Protein AF-A0AAD9XK37-F1 (afdb_monomer_lite)

Foldseek 3Di:
DQVVLVVLCVVCVQWAQDPNFIAGNPPRDTDPDVVNSVSRVLSVLVVLVQCQDPVNLVVVQVVCVVPPDDDRPDRNVDVVSRPDPPCVDPVSVCVSSVPDPVNVVVCCVVPVCVVPVADVCLVVQLVVLVVQLVVLVVVCVVPNDPVSVVSNVVSVVVNVVSVVVVVD

Structure (mmCIF, N/CA/C/O backbone):
data_AF-A0AAD9XK37-F1
#
_entry.id   AF-A0AAD9XK37-F1
#
loop_
_atom_site.group_PDB
_atom_site.id
_atom_site.type_symbol
_atom_site.label_atom_id
_atom_site.label_alt_id
_atom_site.label_comp_id
_atom_site.label_asym_id
_atom_site.label_entity_id
_atom_site.label_seq_id
_atom_site.pdbx_PDB_ins_code
_atom_site.Cartn_x
_atom_site.Cartn_y
_atom_site.Cartn_z
_atom_site.occupancy
_atom_site.B_iso_or_equiv
_atom_site.auth_seq_id
_atom_site.auth_comp_id
_atom_site.auth_asym_id
_atom_site.auth_atom_id
_atom_site.pdbx_PDB_model_num
ATOM 1 N N . MET A 1 1 ? -0.240 4.134 17.137 1.00 50.53 1 MET A N 1
ATOM 2 C CA . MET A 1 1 ? -1.666 3.750 17.275 1.00 50.53 1 MET A CA 1
ATOM 3 C C . MET A 1 1 ? -2.515 4.992 17.036 1.00 50.53 1 MET A C 1
ATOM 5 O O . MET A 1 1 ? -2.177 6.030 17.589 1.00 50.53 1 MET A O 1
ATOM 9 N N . PHE A 1 2 ? -3.544 4.941 16.186 1.00 63.41 2 PHE A N 1
ATOM 10 C CA . PHE A 1 2 ? -4.347 6.129 15.861 1.00 63.41 2 PHE A CA 1
ATOM 11 C C . PHE A 1 2 ? -5.112 6.629 17.108 1.00 63.41 2 PHE A C 1
ATOM 13 O O . PHE A 1 2 ? -5.905 5.857 17.656 1.00 63.41 2 PHE A O 1
ATOM 20 N N . PRO A 1 3 ? -4.932 7.891 17.556 1.00 72.19 3 PRO A N 1
ATOM 21 C CA . PRO A 1 3 ? -5.518 8.404 18.805 1.00 72.19 3 PRO A CA 1
ATOM 22 C C . PRO A 1 3 ? -7.042 8.263 18.873 1.00 72.19 3 PRO A C 1
ATOM 24 O O . PRO A 1 3 ? -7.613 7.981 19.923 1.00 72.19 3 PRO A O 1
ATOM 27 N N . LYS A 1 4 ? -7.710 8.394 17.725 1.00 72.06 4 LYS A N 1
ATOM 28 C CA . LYS A 1 4 ? -9.160 8.243 17.600 1.00 72.06 4 LYS A CA 1
ATOM 29 C C . LYS A 1 4 ? -9.631 6.806 17.823 1.00 72.06 4 LYS A C 1
ATOM 31 O O . LYS A 1 4 ? -10.632 6.599 18.498 1.00 72.06 4 LYS A O 1
ATOM 36 N N . ILE A 1 5 ? -8.887 5.819 17.317 1.00 74.69 5 ILE A N 1
ATOM 37 C CA . ILE A 1 5 ? -9.176 4.394 17.540 1.00 74.69 5 ILE A CA 1
ATOM 38 C C . ILE A 1 5 ? -8.990 4.053 19.018 1.00 74.69 5 ILE A C 1
ATOM 40 O O . ILE A 1 5 ? -9.836 3.377 19.593 1.00 74.69 5 ILE A O 1
ATOM 44 N N . ALA A 1 6 ? -7.931 4.566 19.653 1.00 78.56 6 ALA A N 1
ATOM 45 C CA . ALA A 1 6 ? -7.717 4.390 21.090 1.00 78.56 6 ALA A CA 1
ATOM 46 C C . ALA A 1 6 ? -8.862 5.011 21.910 1.00 78.56 6 ALA A C 1
ATOM 48 O O . ALA A 1 6 ? -9.413 4.365 22.800 1.00 78.56 6 ALA A O 1
ATOM 49 N N . ARG A 1 7 ? -9.291 6.224 21.545 1.00 80.81 7 ARG A N 1
ATOM 50 C CA . ARG A 1 7 ? -10.434 6.901 22.166 1.00 80.81 7 ARG A CA 1
ATOM 51 C C . ARG A 1 7 ? -11.740 6.124 21.985 1.00 80.81 7 ARG A C 1
ATOM 53 O O . ARG A 1 7 ? -12.508 6.012 22.932 1.00 80.81 7 ARG A O 1
ATOM 60 N N . TRP A 1 8 ? -12.013 5.600 20.792 1.00 80.88 8 TRP A N 1
ATOM 61 C CA . TRP A 1 8 ? -13.214 4.799 20.531 1.00 80.88 8 TRP A CA 1
ATOM 62 C C . TRP A 1 8 ? -13.175 3.459 21.257 1.00 80.88 8 TRP A C 1
ATOM 64 O O . TRP A 1 8 ? -14.173 3.090 21.857 1.00 80.88 8 TRP A O 1
ATOM 74 N N . SER A 1 9 ? -12.024 2.789 21.291 1.00 80.44 9 SER A N 1
ATOM 75 C CA . SER A 1 9 ? -11.828 1.565 22.074 1.00 80.44 9 SER A CA 1
ATOM 76 C C . SER A 1 9 ? -12.152 1.787 23.558 1.00 80.44 9 SER A C 1
ATOM 78 O O . SER A 1 9 ? -12.835 0.974 24.172 1.00 80.44 9 SER A O 1
ATOM 80 N N . GLN A 1 10 ? -11.756 2.935 24.122 1.00 83.75 10 GLN A N 1
ATOM 81 C CA . GLN A 1 10 ? -12.125 3.302 25.493 1.00 83.75 10 GLN A CA 1
ATOM 82 C C . GLN A 1 10 ? -13.614 3.644 25.647 1.00 83.75 10 GLN A C 1
ATOM 84 O O . GLN A 1 10 ? -14.256 3.141 26.566 1.00 83.75 10 GLN A O 1
ATOM 89 N N . LEU A 1 11 ? -14.168 4.478 24.760 1.00 81.88 11 LEU A N 1
ATOM 90 C CA . LEU A 1 11 ? -15.571 4.914 24.819 1.00 81.88 11 LEU A CA 1
ATOM 91 C C . LEU A 1 11 ? -16.570 3.770 24.604 1.00 81.88 11 LEU A C 1
ATOM 93 O O . LEU A 1 11 ? -17.676 3.825 25.129 1.00 81.88 11 LEU A O 1
ATOM 97 N N . LEU A 1 12 ? -16.194 2.756 23.826 1.00 83.19 12 LEU A N 1
ATOM 98 C CA . LEU A 1 12 ? -17.059 1.644 23.429 1.00 83.19 12 LEU A CA 1
ATOM 99 C C . LEU A 1 12 ? -16.779 0.355 24.218 1.00 83.19 12 LEU A C 1
ATOM 101 O O . LEU A 1 12 ? -17.378 -0.671 23.930 1.00 83.19 12 LEU A O 1
ATOM 105 N N . LYS A 1 13 ? -15.895 0.391 25.225 1.00 84.19 13 LYS A N 1
ATOM 106 C CA . LYS A 1 13 ? -15.401 -0.796 25.948 1.00 84.19 13 LYS A CA 1
ATOM 107 C C . LYS A 1 13 ? -16.497 -1.685 26.552 1.00 84.19 13 LYS A C 1
ATOM 109 O O . LYS A 1 13 ? -16.307 -2.892 26.640 1.00 84.19 13 LYS A O 1
ATOM 114 N N . ASN A 1 14 ? -17.603 -1.093 27.000 1.00 84.62 14 ASN A N 1
ATOM 115 C CA . ASN A 1 14 ? -18.710 -1.810 27.648 1.00 84.62 14 ASN A CA 1
ATOM 116 C C . ASN A 1 14 ? -19.993 -1.769 26.815 1.00 84.62 14 ASN A C 1
ATOM 118 O O . ASN A 1 14 ? -21.078 -1.969 27.347 1.00 84.62 14 ASN A O 1
ATOM 122 N N . VAL A 1 15 ? -19.881 -1.433 25.536 1.00 83.75 15 VAL A N 1
ATOM 123 C CA . VAL A 1 15 ? -21.018 -1.281 24.638 1.00 83.75 15 VAL A CA 1
ATOM 124 C C . VAL A 1 15 ? -20.859 -2.306 23.531 1.00 83.75 15 VAL A C 1
ATOM 126 O O . VAL A 1 15 ? -19.745 -2.536 23.067 1.00 83.75 15 VAL A O 1
ATOM 129 N N . ASP A 1 16 ? -21.955 -2.904 23.089 1.00 83.00 16 ASP A N 1
ATOM 130 C CA . ASP A 1 16 ? -21.967 -3.801 21.947 1.00 83.00 16 ASP A CA 1
ATOM 131 C C . ASP A 1 16 ? -23.181 -3.556 21.046 1.00 83.00 16 ASP A C 1
ATOM 133 O O . ASP A 1 16 ? -24.136 -2.882 21.422 1.00 83.00 16 ASP A O 1
ATOM 137 N N . LEU A 1 17 ? -23.110 -4.060 19.817 1.00 80.69 17 LEU A N 1
ATOM 138 C CA . LEU A 1 17 ? -24.218 -4.061 18.865 1.00 80.69 17 LEU A CA 1
ATOM 139 C C . LEU A 1 17 ? -24.729 -5.496 18.710 1.00 80.69 17 LEU A C 1
ATOM 141 O O . LEU A 1 17 ? -24.045 -6.295 18.060 1.00 80.69 17 LEU A O 1
ATOM 145 N N . VAL A 1 18 ? -25.897 -5.785 19.287 1.00 78.81 18 VAL A N 1
ATOM 146 C CA . VAL A 1 18 ? -26.578 -7.093 19.283 1.00 78.81 18 VAL A CA 1
ATOM 147 C C . VAL A 1 18 ? -27.929 -6.916 18.597 1.00 78.81 18 VAL A C 1
ATOM 149 O O . VAL A 1 18 ? -28.674 -5.999 18.933 1.00 78.81 18 VAL A O 1
ATOM 152 N N . ASP A 1 19 ? -28.221 -7.727 17.578 1.00 76.00 19 ASP A N 1
ATOM 153 C CA . ASP A 1 19 ? -29.464 -7.655 16.787 1.00 76.00 19 ASP A CA 1
ATOM 154 C C . ASP A 1 19 ? -29.811 -6.246 16.270 1.00 76.00 19 ASP A C 1
ATOM 156 O O . ASP A 1 19 ? -30.965 -5.819 16.224 1.00 76.00 19 ASP A O 1
ATOM 160 N N . GLY A 1 20 ? -28.777 -5.482 15.903 1.00 74.00 20 GLY A N 1
ATOM 161 C CA . GLY A 1 20 ? -28.914 -4.106 15.419 1.00 74.00 20 GLY A CA 1
ATOM 162 C C . GLY A 1 20 ? -29.207 -3.068 16.507 1.00 74.00 20 GLY A C 1
ATOM 163 O O . GLY A 1 20 ? -29.335 -1.889 16.191 1.00 74.00 20 GLY A O 1
ATOM 164 N N . ARG A 1 21 ? -29.271 -3.469 17.780 1.00 80.44 21 ARG A N 1
ATOM 165 C CA . ARG A 1 21 ? -29.470 -2.578 18.926 1.00 80.44 21 ARG A CA 1
ATOM 166 C C . ARG A 1 21 ? -28.169 -2.385 19.681 1.00 80.44 21 ARG A C 1
ATOM 168 O O . ARG A 1 21 ? -27.356 -3.299 19.800 1.00 80.44 21 ARG A O 1
ATOM 175 N N . LEU A 1 22 ? -27.973 -1.172 20.181 1.00 86.56 22 LEU A N 1
ATOM 176 C CA . LEU A 1 22 ? -26.842 -0.862 21.037 1.00 86.56 22 LEU A CA 1
ATOM 177 C C . LEU A 1 22 ? -27.167 -1.324 22.459 1.00 86.56 22 LEU A C 1
ATOM 179 O O . LEU A 1 22 ? -28.217 -0.973 22.994 1.00 86.56 22 LEU A O 1
ATOM 183 N N . VAL A 1 23 ? -26.282 -2.113 23.053 1.00 86.62 23 VAL A N 1
ATOM 184 C CA . VAL A 1 23 ? -26.507 -2.759 24.347 1.00 86.62 23 VAL A CA 1
ATOM 185 C C . VAL A 1 23 ? -25.290 -2.562 25.236 1.00 86.62 23 VAL A C 1
ATOM 187 O O . VAL A 1 23 ? -24.157 -2.590 24.756 1.00 86.62 23 VAL A O 1
ATOM 190 N N . HIS A 1 24 ? -25.495 -2.341 26.527 1.00 86.56 24 HIS A N 1
ATOM 191 C CA . HIS A 1 24 ? -24.402 -2.333 27.485 1.00 86.56 24 HIS A CA 1
ATOM 192 C C . HIS A 1 24 ? -24.078 -3.768 27.933 1.00 86.56 24 HIS A C 1
ATOM 194 O O . HIS A 1 24 ? -24.942 -4.503 28.392 1.00 86.56 24 HIS A O 1
ATOM 200 N N . VAL A 1 25 ? -22.811 -4.169 27.826 1.00 85.00 25 VAL A N 1
ATOM 201 C CA . VAL A 1 25 ? -22.358 -5.573 27.929 1.00 85.00 25 VAL A CA 1
ATOM 202 C C . VAL A 1 25 ? -22.541 -6.179 29.327 1.00 85.00 25 VAL A C 1
ATOM 204 O O . VAL A 1 25 ? -22.530 -7.394 29.481 1.00 85.00 25 VAL A O 1
ATOM 207 N N . LYS A 1 26 ? -22.650 -5.355 30.376 1.00 83.75 26 LYS A N 1
ATOM 208 C CA . LYS A 1 26 ? -22.730 -5.864 31.759 1.00 83.75 26 LYS A CA 1
ATOM 209 C C . LYS A 1 26 ? -24.141 -6.205 32.219 1.00 83.75 26 LYS A C 1
ATOM 211 O O . LYS A 1 26 ? -24.284 -7.031 33.111 1.00 83.75 26 LYS A O 1
ATOM 216 N N . ASP A 1 27 ? -25.133 -5.492 31.710 1.00 87.38 27 ASP A N 1
ATOM 217 C CA . ASP A 1 27 ? -26.505 -5.517 32.223 1.00 87.38 27 ASP A CA 1
ATOM 218 C C . ASP A 1 27 ? -27.549 -5.660 31.110 1.00 87.38 27 ASP A C 1
ATOM 220 O O . ASP A 1 27 ? -28.742 -5.562 31.384 1.00 87.38 27 ASP A O 1
ATOM 224 N N . ASP A 1 28 ? -27.103 -5.878 29.869 1.00 82.38 28 ASP A N 1
ATOM 225 C CA . ASP A 1 28 ? -27.922 -6.010 28.662 1.00 82.38 28 ASP A CA 1
ATOM 226 C C . ASP A 1 28 ? -28.923 -4.858 28.459 1.00 82.38 28 ASP A C 1
ATOM 228 O O . ASP A 1 28 ? -29.933 -4.979 27.758 1.00 82.38 28 ASP A O 1
ATOM 232 N N . SER A 1 29 ? -28.629 -3.695 29.047 1.00 85.44 29 SER A N 1
ATOM 233 C CA . SER A 1 29 ? -29.479 -2.520 28.923 1.00 85.44 29 SER A CA 1
ATOM 234 C C . SER A 1 29 ? -29.380 -1.930 27.517 1.00 85.44 29 SER A C 1
ATOM 236 O O . SER A 1 29 ? -28.292 -1.732 26.967 1.00 85.44 29 SER A O 1
ATOM 238 N N . VAL A 1 30 ? -30.536 -1.642 26.914 1.00 87.62 30 VAL A N 1
ATOM 239 C CA . VAL A 1 30 ? -30.599 -1.035 25.581 1.00 87.62 30 VAL A CA 1
ATOM 240 C C . VAL A 1 30 ? -30.218 0.437 25.684 1.00 87.62 30 VAL A C 1
ATOM 242 O O . VAL A 1 30 ? -30.878 1.223 26.365 1.00 87.62 30 VAL A O 1
ATOM 245 N N . ILE A 1 31 ? -29.170 0.820 24.964 1.00 86.75 31 ILE A N 1
ATOM 246 C CA . ILE A 1 31 ? -28.717 2.202 24.866 1.00 86.75 31 ILE A CA 1
ATOM 247 C C . ILE A 1 31 ? -29.384 2.841 23.648 1.00 86.75 31 ILE A C 1
ATOM 249 O O . ILE A 1 31 ? -29.168 2.427 22.510 1.00 86.75 31 ILE A O 1
ATOM 253 N N . VAL A 1 32 ? -30.164 3.894 23.880 1.00 86.38 32 VAL A N 1
ATOM 254 C CA . VAL A 1 32 ? -30.800 4.673 22.810 1.00 86.38 32 VAL A CA 1
ATOM 255 C C . VAL A 1 32 ? -29.957 5.916 22.532 1.00 86.38 32 VAL A C 1
ATOM 257 O O . VAL A 1 32 ? -30.231 7.006 23.025 1.00 86.38 32 VAL A O 1
ATOM 260 N N . ASP A 1 33 ? -28.887 5.730 21.762 1.00 86.62 33 ASP A N 1
ATOM 261 C CA . ASP A 1 33 ? -28.053 6.814 21.236 1.00 86.62 33 ASP A CA 1
ATOM 262 C C . ASP A 1 33 ? -27.633 6.467 19.803 1.00 86.62 33 ASP A C 1
ATOM 264 O O . ASP A 1 33 ? -26.717 5.675 19.571 1.00 86.62 33 ASP A O 1
ATOM 268 N N . GLU A 1 34 ? -28.307 7.086 18.833 1.00 85.31 34 GLU A N 1
ATOM 269 C CA . GLU A 1 34 ? -28.073 6.901 17.395 1.00 85.31 34 GLU A CA 1
ATOM 270 C C . GLU A 1 34 ? -26.617 7.206 17.006 1.00 85.31 34 GLU A C 1
ATOM 272 O O . GLU A 1 34 ? -25.993 6.514 16.198 1.00 85.31 34 GLU A O 1
ATOM 277 N N . ARG A 1 35 ? -26.025 8.239 17.619 1.00 85.38 35 ARG A N 1
ATOM 278 C CA . ARG A 1 35 ? -24.663 8.683 17.311 1.00 85.38 35 ARG A CA 1
ATOM 279 C C . ARG A 1 35 ? -23.639 7.697 17.856 1.00 85.38 35 ARG A C 1
ATOM 281 O O . ARG A 1 35 ? -22.616 7.451 17.207 1.00 85.38 35 ARG A O 1
ATOM 288 N N . LEU A 1 36 ? -23.883 7.148 19.043 1.00 85.62 36 LEU A N 1
ATOM 289 C CA . LEU A 1 36 ? -23.063 6.092 19.626 1.00 85.62 36 LEU A CA 1
ATOM 290 C C . LEU A 1 36 ? -23.222 4.781 18.847 1.00 85.62 36 LEU A C 1
ATOM 292 O O . LEU A 1 36 ? -22.216 4.125 18.570 1.00 85.62 36 LEU A O 1
ATOM 296 N N . GLY A 1 37 ? -24.441 4.472 18.398 1.00 84.12 37 GLY A N 1
ATOM 297 C CA . GLY A 1 37 ? -24.747 3.358 17.502 1.00 84.12 37 GLY A CA 1
ATOM 298 C C . GLY A 1 37 ? -23.950 3.430 16.203 1.00 84.12 37 GLY A C 1
ATOM 299 O O . GLY A 1 37 ? -23.217 2.497 15.866 1.00 84.12 37 GLY A O 1
ATOM 300 N N . GLN A 1 38 ? -23.969 4.584 15.533 1.00 83.69 38 GLN A N 1
ATOM 301 C CA . GLN A 1 38 ? -23.191 4.801 14.316 1.00 83.69 38 GLN A CA 1
ATOM 302 C C . GLN A 1 38 ? -21.679 4.680 14.562 1.00 83.69 38 GLN A C 1
ATOM 304 O O . GLN A 1 38 ? -20.962 4.104 13.742 1.00 83.69 38 GLN A O 1
ATOM 309 N N . ARG A 1 39 ? -21.167 5.193 15.692 1.00 84.12 39 ARG A N 1
ATOM 310 C CA . ARG A 1 39 ? -19.747 5.040 16.064 1.00 84.12 39 ARG A CA 1
ATOM 311 C C . ARG A 1 39 ? -19.372 3.579 16.290 1.00 84.12 39 ARG A C 1
ATOM 313 O O . ARG A 1 39 ? -18.320 3.166 15.810 1.00 84.12 39 ARG A O 1
ATOM 320 N N . MET A 1 40 ? -20.217 2.808 16.970 1.00 86.56 40 MET A N 1
ATOM 321 C CA . MET A 1 40 ? -20.007 1.377 17.188 1.00 86.56 40 MET A CA 1
ATOM 322 C C . MET A 1 40 ? -20.015 0.603 15.869 1.00 86.56 40 MET A C 1
ATOM 324 O O . MET A 1 40 ? -19.092 -0.164 15.596 1.00 86.56 40 MET A O 1
ATOM 328 N N . HIS A 1 41 ? -21.006 0.853 15.014 1.00 83.38 41 HIS A N 1
ATOM 329 C CA . HIS A 1 41 ? -21.096 0.243 13.690 1.00 83.38 41 HIS A CA 1
ATOM 330 C C . HIS A 1 41 ? -19.836 0.515 12.851 1.00 83.38 41 HIS A C 1
ATOM 332 O O . HIS A 1 41 ? -19.228 -0.395 12.280 1.00 83.38 41 HIS A O 1
ATOM 338 N N . ASN A 1 42 ? -19.399 1.773 12.830 1.00 82.38 42 ASN A N 1
ATOM 339 C CA . ASN A 1 42 ? -18.194 2.219 12.142 1.00 82.38 42 ASN A CA 1
ATOM 340 C C . ASN A 1 42 ? -16.925 1.569 12.712 1.00 82.38 42 ASN A C 1
ATOM 342 O O . ASN A 1 42 ? -16.065 1.117 11.957 1.00 82.38 42 ASN A O 1
ATOM 346 N N . PHE A 1 43 ? -16.814 1.492 14.040 1.00 83.12 43 PHE A N 1
ATOM 347 C CA . PHE A 1 43 ? -15.693 0.850 14.720 1.00 83.12 43 PHE A CA 1
ATOM 348 C C . PHE A 1 43 ? -15.624 -0.650 14.407 1.00 83.12 43 PHE A C 1
ATOM 350 O O . PHE A 1 43 ? -14.575 -1.123 13.969 1.00 83.12 43 PHE A O 1
ATOM 357 N N . LYS A 1 44 ? -16.740 -1.385 14.534 1.00 82.00 44 LYS A N 1
ATOM 358 C CA . LYS A 1 44 ? -16.825 -2.810 14.172 1.00 82.00 44 LYS A CA 1
ATOM 359 C C . LYS A 1 44 ? -16.462 -3.040 12.705 1.00 82.00 44 LYS A C 1
ATOM 361 O O . LYS A 1 44 ? -15.691 -3.949 12.413 1.00 82.00 44 LYS A O 1
ATOM 366 N N . SER A 1 45 ? -16.959 -2.198 11.798 1.00 81.25 45 SER A N 1
ATOM 367 C CA . SER A 1 45 ? -16.653 -2.287 10.363 1.00 81.25 45 SER A CA 1
ATOM 368 C C . SER A 1 45 ? -15.159 -2.095 10.081 1.00 81.25 45 SER A C 1
ATOM 370 O O . SER A 1 45 ? -14.567 -2.878 9.339 1.00 81.25 45 SER A O 1
ATOM 372 N N . LEU A 1 46 ? -14.519 -1.110 10.722 1.00 80.31 46 LEU A N 1
ATOM 373 C CA . LEU A 1 46 ? -13.079 -0.875 10.588 1.00 80.31 46 LEU A CA 1
ATOM 374 C C . LEU A 1 46 ? -12.257 -2.047 11.136 1.00 80.31 46 LEU A C 1
ATOM 376 O O . LEU A 1 46 ? -11.350 -2.528 10.459 1.00 80.31 46 LEU A O 1
ATOM 380 N N . VAL A 1 47 ? -12.567 -2.507 12.353 1.00 79.81 47 VAL A N 1
ATOM 381 C CA . VAL A 1 47 ? -11.875 -3.644 12.982 1.00 79.81 47 VAL A CA 1
ATOM 382 C C . VAL A 1 47 ? -11.995 -4.874 12.092 1.00 79.81 47 VAL A C 1
ATOM 384 O O . VAL A 1 47 ? -11.006 -5.555 11.847 1.00 79.81 47 VAL A O 1
ATOM 387 N N . ARG A 1 48 ? -13.177 -5.114 11.528 1.00 78.69 48 ARG A N 1
ATOM 388 C CA . ARG A 1 48 ? -13.416 -6.231 10.621 1.00 78.69 48 ARG A CA 1
ATOM 389 C C . ARG A 1 48 ? -12.613 -6.132 9.323 1.00 78.69 48 ARG A C 1
ATOM 391 O O . ARG A 1 48 ? -12.031 -7.124 8.897 1.00 78.69 48 ARG A O 1
ATOM 398 N N . ALA A 1 49 ? -12.538 -4.948 8.714 1.00 77.25 49 ALA A N 1
ATOM 399 C CA . ALA A 1 49 ? -11.706 -4.716 7.533 1.00 77.25 49 ALA A CA 1
ATOM 400 C C . ALA A 1 49 ? -10.210 -4.921 7.836 1.00 77.25 49 ALA A C 1
ATOM 402 O O . ALA A 1 49 ? -9.499 -5.537 7.044 1.00 77.25 49 ALA A O 1
ATOM 403 N N . PHE A 1 50 ? -9.750 -4.458 9.003 1.00 79.62 50 PHE A N 1
ATOM 404 C CA . PHE A 1 50 ? -8.372 -4.631 9.461 1.00 79.62 50 PHE A CA 1
ATOM 405 C C . PHE A 1 50 ? -8.030 -6.105 9.721 1.00 79.62 50 PHE A C 1
ATOM 407 O O . PHE A 1 50 ? -7.042 -6.605 9.190 1.00 79.62 50 PHE A O 1
ATOM 414 N N . LEU A 1 51 ? -8.870 -6.821 10.476 1.00 77.81 51 LEU A N 1
ATOM 415 C CA . LEU A 1 51 ? -8.711 -8.254 10.750 1.00 77.81 51 LEU A CA 1
ATOM 416 C C . LEU A 1 51 ? -8.850 -9.111 9.486 1.00 77.81 51 LEU A C 1
ATOM 418 O O . LEU A 1 51 ? -8.217 -10.155 9.380 1.00 77.81 51 LEU A O 1
ATOM 422 N N . GLY A 1 52 ? -9.646 -8.665 8.513 1.00 71.81 52 GLY A N 1
ATOM 423 C CA . GLY A 1 52 ? -9.804 -9.313 7.212 1.00 71.81 52 GLY A CA 1
ATOM 424 C C . GLY A 1 52 ? -8.653 -9.068 6.225 1.00 71.81 52 GLY A C 1
ATOM 425 O O . GLY A 1 52 ? -8.673 -9.627 5.124 1.00 71.81 52 GLY A O 1
ATOM 426 N N . CYS A 1 53 ? -7.676 -8.222 6.565 1.00 76.31 53 CYS A N 1
ATOM 427 C CA . CYS A 1 53 ? -6.535 -7.918 5.705 1.00 76.31 53 CYS A CA 1
ATOM 428 C C . CYS A 1 53 ? -5.575 -9.125 5.619 1.00 76.31 53 CYS A C 1
ATOM 430 O O . CYS A 1 53 ? -5.166 -9.632 6.667 1.00 76.31 53 CYS A O 1
ATOM 432 N N . PRO A 1 54 ? -5.150 -9.570 4.415 1.00 76.25 54 PRO A N 1
ATOM 433 C CA . PRO A 1 54 ? -4.296 -10.752 4.262 1.00 76.25 54 PRO A CA 1
ATOM 434 C C . PRO A 1 54 ? -2.995 -10.705 5.075 1.00 76.25 54 PRO A C 1
ATOM 436 O O . PRO A 1 54 ? -2.613 -11.706 5.676 1.00 76.25 54 PRO A O 1
ATOM 439 N N . SER A 1 55 ? -2.335 -9.544 5.151 1.00 74.00 55 SER A N 1
ATOM 440 C CA . SER A 1 55 ? -1.085 -9.376 5.906 1.00 74.00 55 SER A CA 1
ATOM 441 C C . SER A 1 55 ? -1.293 -9.482 7.419 1.00 74.00 55 SER A C 1
ATOM 443 O O . SER A 1 55 ? -0.480 -10.093 8.117 1.00 74.00 55 SER A O 1
ATOM 445 N N . VAL A 1 56 ? -2.406 -8.946 7.931 1.00 78.50 56 VAL A N 1
ATOM 446 C CA . VAL A 1 56 ? -2.795 -9.060 9.344 1.00 78.50 56 VAL A CA 1
ATOM 447 C C . VAL A 1 56 ? -3.138 -10.510 9.672 1.00 78.50 56 VAL A C 1
ATOM 449 O O . VAL A 1 56 ? -2.599 -11.050 10.635 1.00 78.50 56 VAL A O 1
ATOM 452 N N . GLN A 1 57 ? -3.936 -11.178 8.834 1.00 77.62 57 GLN A N 1
ATOM 453 C CA . GLN A 1 57 ? -4.253 -12.599 9.005 1.00 77.62 57 GLN A CA 1
ATOM 454 C C . GLN A 1 57 ? -2.998 -13.477 8.963 1.00 77.62 57 GLN A C 1
ATOM 456 O O . GLN A 1 57 ? -2.844 -14.369 9.792 1.00 77.62 57 GLN A O 1
ATOM 461 N N . GLN A 1 58 ? -2.064 -13.216 8.045 1.00 76.88 58 GLN A N 1
ATOM 462 C CA . GLN A 1 58 ? -0.799 -13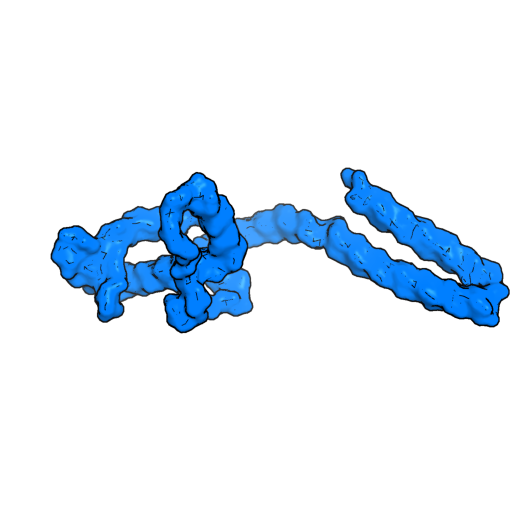.946 7.967 1.00 76.88 58 GLN A CA 1
ATOM 463 C C . GLN A 1 58 ? 0.070 -13.718 9.210 1.00 76.88 58 GLN A C 1
ATOM 465 O O . GLN A 1 58 ? 0.661 -14.665 9.725 1.00 76.88 58 GLN A O 1
ATOM 470 N N . THR A 1 59 ? 0.133 -12.483 9.712 1.00 81.00 59 THR A N 1
ATOM 471 C CA . THR A 1 59 ? 0.864 -12.146 10.943 1.00 81.00 59 THR A CA 1
ATOM 472 C C . THR A 1 59 ? 0.249 -12.846 12.154 1.00 81.00 59 THR A C 1
ATOM 474 O O . THR A 1 59 ? 0.965 -13.459 12.940 1.00 81.00 59 THR A O 1
ATOM 477 N N . MET A 1 60 ? -1.082 -12.839 12.269 1.00 76.38 60 MET A N 1
ATOM 478 C CA . MET A 1 60 ? -1.802 -13.565 13.317 1.00 76.38 60 MET A CA 1
ATOM 479 C C . MET A 1 60 ? -1.554 -15.071 13.237 1.00 76.38 60 MET A C 1
ATOM 481 O O . MET A 1 60 ? -1.230 -15.676 14.252 1.00 76.38 60 MET A O 1
ATOM 485 N N . ARG A 1 61 ? -1.602 -15.667 12.037 1.00 76.50 61 ARG A N 1
ATOM 486 C CA . ARG A 1 61 ? -1.272 -17.086 11.828 1.00 76.50 61 ARG A CA 1
ATOM 487 C C . ARG A 1 61 ? 0.159 -17.416 12.244 1.00 76.50 61 ARG A C 1
ATOM 489 O O . ARG A 1 61 ? 0.363 -18.426 12.900 1.00 76.50 61 ARG A O 1
ATOM 496 N N . LYS A 1 62 ? 1.142 -16.573 11.906 1.00 78.25 62 LYS A N 1
ATOM 497 C CA . LYS A 1 62 ? 2.545 -16.761 12.325 1.00 78.25 62 LYS A CA 1
ATOM 498 C C . LYS A 1 62 ? 2.699 -16.699 13.847 1.00 78.25 62 LYS A C 1
ATOM 500 O O . LYS A 1 62 ? 3.370 -17.549 14.418 1.00 78.25 62 LYS A O 1
ATOM 505 N N . ASN A 1 63 ? 2.046 -15.735 14.495 1.00 74.62 63 ASN A N 1
ATOM 506 C CA . ASN A 1 63 ? 2.094 -15.577 15.950 1.00 74.62 63 ASN A CA 1
ATOM 507 C C . ASN A 1 63 ? 1.356 -16.709 16.687 1.00 74.62 63 ASN A C 1
ATOM 509 O O . ASN A 1 63 ? 1.779 -17.107 17.766 1.00 74.62 63 ASN A O 1
ATOM 513 N N . MET A 1 64 ? 0.276 -17.244 16.108 1.00 64.44 64 MET A N 1
ATOM 514 C CA . MET A 1 64 ? -0.478 -18.368 16.675 1.00 64.44 64 MET A CA 1
ATOM 515 C C . MET A 1 64 ? 0.147 -19.728 16.368 1.00 64.44 64 MET A C 1
ATOM 517 O O . MET A 1 64 ? 0.028 -20.623 17.186 1.00 64.44 64 MET A O 1
ATOM 521 N N . ALA A 1 65 ? 0.885 -19.894 15.267 1.00 58.97 65 ALA A N 1
ATOM 522 C CA . ALA A 1 65 ? 1.665 -21.110 15.016 1.00 58.97 65 ALA A CA 1
ATOM 523 C C . ALA A 1 65 ? 2.743 -21.360 16.094 1.00 58.97 65 ALA A C 1
ATOM 525 O O . ALA A 1 65 ? 3.194 -22.489 16.259 1.00 58.97 65 ALA A O 1
ATOM 526 N N . ALA A 1 66 ? 3.123 -20.326 16.856 1.00 57.62 66 ALA A N 1
ATOM 527 C CA . ALA A 1 66 ? 3.979 -20.436 18.038 1.00 57.62 66 ALA A CA 1
ATOM 52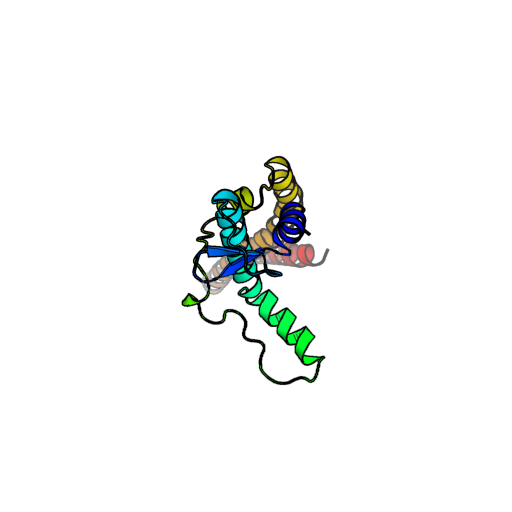8 C C . ALA A 1 66 ? 3.227 -20.861 19.324 1.00 57.62 66 ALA A C 1
ATOM 530 O O . ALA A 1 66 ? 3.862 -21.144 20.336 1.00 57.62 66 ALA A O 1
ATOM 531 N N . SER A 1 67 ? 1.890 -20.918 19.300 1.00 54.72 67 SER A N 1
ATOM 532 C CA . SER A 1 67 ? 1.008 -21.281 20.417 1.00 54.72 67 SER A CA 1
ATOM 533 C C . SER A 1 67 ? 0.171 -22.502 20.024 1.00 54.72 67 SER A C 1
ATOM 535 O O . SER A 1 67 ? -0.777 -22.393 19.255 1.00 54.72 67 SER A O 1
ATOM 537 N N . SER A 1 68 ? 0.507 -23.679 20.550 1.00 51.38 68 SER A N 1
ATOM 538 C CA . SER A 1 68 ? -0.045 -24.986 20.158 1.00 51.38 68 SER A CA 1
ATOM 539 C C . SER A 1 68 ? -1.501 -25.246 20.598 1.00 51.38 68 SER A C 1
ATOM 541 O O . SER A 1 68 ? -1.783 -26.268 21.226 1.00 51.38 68 SER A O 1
ATOM 543 N N . VAL A 1 69 ? -2.445 -24.356 20.296 1.00 46.84 69 VAL A N 1
ATOM 544 C CA . VAL A 1 69 ? -3.875 -24.605 20.533 1.00 46.84 69 VAL A CA 1
ATOM 545 C C . VAL A 1 69 ? -4.598 -24.583 19.196 1.00 46.84 69 VAL A C 1
ATOM 547 O O . VAL A 1 69 ? -4.463 -23.642 18.419 1.00 46.84 69 VAL A O 1
ATOM 550 N N . GLY A 1 70 ? -5.265 -25.701 18.922 1.00 53.41 70 GLY A N 1
ATOM 551 C CA . GLY A 1 70 ? -5.809 -26.071 17.629 1.00 53.41 70 GLY A CA 1
ATOM 552 C C . GLY A 1 70 ? -6.891 -25.146 17.077 1.00 53.41 70 GLY A C 1
ATOM 553 O O . GLY A 1 70 ? -7.479 -24.324 17.775 1.00 53.41 70 GLY A O 1
ATOM 554 N N . ASP A 1 71 ? -7.135 -25.409 15.797 1.00 51.84 71 ASP A N 1
ATOM 555 C CA . ASP A 1 71 ? -7.975 -24.745 14.802 1.00 51.84 71 ASP A CA 1
ATOM 556 C C . ASP A 1 71 ? -7.378 -23.514 14.088 1.00 51.84 71 ASP A C 1
ATOM 558 O O . ASP A 1 71 ? -6.813 -22.617 14.721 1.00 51.84 71 ASP A O 1
ATOM 562 N N . PRO A 1 72 ? -7.469 -23.439 12.739 1.00 54.25 72 PRO A N 1
ATOM 563 C CA . PRO A 1 72 ? -7.033 -22.263 12.006 1.00 54.25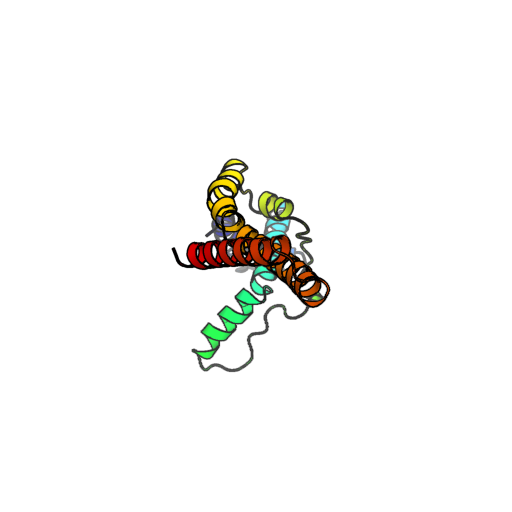 72 PRO A CA 1
ATOM 564 C C . PRO A 1 72 ? -7.884 -21.074 12.453 1.00 54.25 72 PRO A C 1
ATOM 566 O O . PRO A 1 72 ? -9.099 -21.072 12.278 1.00 54.25 72 PRO A O 1
ATOM 569 N N . PHE A 1 73 ? -7.257 -20.033 13.002 1.00 56.84 73 PHE A N 1
ATOM 570 C CA . PHE A 1 73 ? -7.956 -18.783 13.283 1.00 56.84 73 PHE A CA 1
ATOM 571 C C . PHE A 1 73 ? -8.403 -18.155 11.959 1.00 56.84 73 PHE A C 1
ATOM 573 O O . PHE A 1 73 ? -7.62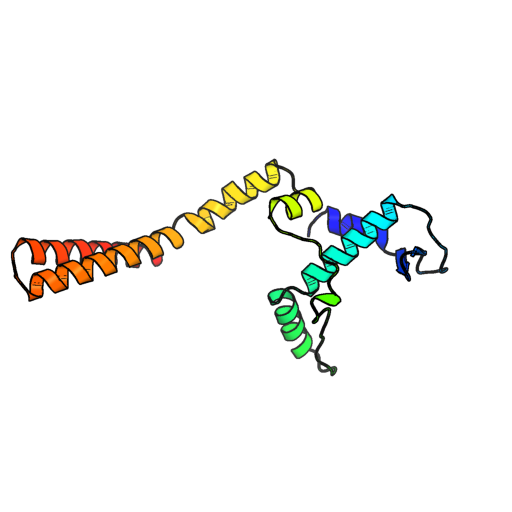5 -17.513 11.242 1.00 56.84 73 PHE A O 1
ATOM 580 N N . VAL A 1 74 ? -9.664 -18.387 11.607 1.00 54.34 74 VAL A N 1
ATOM 581 C CA . VAL A 1 74 ? -10.304 -17.812 10.434 1.00 54.34 74 VAL A CA 1
ATOM 582 C C . VAL A 1 74 ? -11.287 -16.751 10.916 1.00 54.34 74 VAL A C 1
ATOM 584 O O . VAL A 1 74 ? -12.430 -17.029 11.250 1.00 54.34 74 VAL A O 1
ATOM 587 N N . CYS A 1 75 ? -10.813 -15.511 11.002 1.00 57.03 75 CYS A N 1
ATOM 588 C CA . CYS A 1 75 ? -11.641 -14.373 11.381 1.00 57.03 75 CYS A CA 1
ATOM 589 C C . CYS A 1 75 ? -12.069 -13.618 10.117 1.00 57.03 75 CYS A C 1
ATOM 591 O O . CYS A 1 75 ? -11.217 -13.077 9.404 1.00 57.03 75 CYS A O 1
ATOM 593 N N . PHE A 1 76 ? -13.376 -13.576 9.845 1.00 59.12 76 PHE A N 1
ATOM 594 C CA . PHE A 1 76 ? -13.967 -12.848 8.717 1.00 59.12 76 PHE A CA 1
ATOM 595 C C . PHE A 1 76 ? -13.438 -13.299 7.342 1.00 59.12 76 PHE A C 1
ATOM 597 O O . PHE A 1 76 ? -13.008 -12.475 6.521 1.00 59.12 76 PHE A O 1
ATOM 604 N N . SER A 1 77 ? -13.385 -14.614 7.110 1.00 57.78 77 SER A N 1
ATOM 605 C CA . SER A 1 77 ? -12.932 -15.230 5.849 1.00 57.78 77 SER A CA 1
ATOM 606 C C . SER A 1 77 ? -13.809 -14.857 4.672 1.00 57.78 77 SER A C 1
ATOM 608 O O . SER A 1 77 ? -13.297 -14.634 3.574 1.00 57.78 77 SER A O 1
ATOM 610 N N . GLU A 1 78 ? -15.117 -14.781 4.894 1.00 57.00 78 GLU A N 1
ATOM 611 C CA . GLU A 1 78 ? -16.056 -14.485 3.830 1.00 57.00 78 GLU A CA 1
ATOM 612 C C . GLU A 1 78 ? -16.218 -12.974 3.645 1.00 57.00 78 GLU A C 1
ATOM 614 O O . GLU A 1 78 ? -16.200 -12.185 4.594 1.00 57.00 78 GLU A O 1
ATOM 619 N N . ARG A 1 79 ? -16.389 -12.537 2.390 1.00 49.38 79 ARG A N 1
ATOM 620 C CA . ARG A 1 79 ? -16.668 -11.122 2.089 1.00 49.38 79 ARG A CA 1
ATOM 621 C C . ARG A 1 79 ? -18.025 -10.674 2.645 1.00 49.38 79 ARG A C 1
ATOM 623 O O . ARG A 1 79 ? -18.158 -9.504 2.968 1.00 49.38 79 ARG A O 1
ATOM 630 N N . SER A 1 80 ? -18.987 -11.589 2.765 1.00 52.31 80 SER A N 1
ATOM 631 C CA . SER A 1 80 ? -20.335 -11.398 3.331 1.00 52.31 80 SER A CA 1
ATOM 632 C C . SER A 1 80 ? -20.299 -11.000 4.807 1.00 52.31 80 SER A C 1
ATOM 634 O O . SER A 1 80 ? -21.046 -10.124 5.237 1.00 52.31 80 SER A O 1
ATOM 636 N N . GLU A 1 81 ? -19.388 -11.592 5.579 1.00 53.75 81 GLU A N 1
ATOM 637 C CA . GLU A 1 81 ? -19.213 -11.278 6.995 1.00 53.75 81 GLU A CA 1
ATOM 638 C C . GLU A 1 81 ? -18.651 -9.869 7.178 1.00 53.75 81 GLU A C 1
ATOM 640 O O . GLU A 1 81 ? -18.869 -9.253 8.217 1.00 53.75 81 GLU A O 1
ATOM 645 N N . ARG A 1 82 ? -17.967 -9.315 6.167 1.00 56.12 82 ARG A N 1
ATOM 646 C CA . ARG A 1 82 ? -17.437 -7.948 6.143 1.00 56.12 82 ARG A CA 1
ATOM 647 C C . ARG A 1 82 ? -18.535 -6.976 5.726 1.00 56.12 82 ARG A C 1
ATOM 649 O O . ARG A 1 82 ? -18.830 -6.852 4.545 1.00 56.12 82 ARG A O 1
ATOM 656 N N . VAL A 1 83 ? -19.115 -6.235 6.680 1.00 51.94 83 VAL A N 1
ATOM 657 C CA . VAL A 1 83 ? -19.981 -5.101 6.317 1.00 51.94 83 VAL A CA 1
ATOM 658 C C . VAL A 1 83 ? -19.140 -4.156 5.467 1.00 51.94 83 VAL A C 1
ATOM 660 O O . VAL A 1 83 ? -18.056 -3.733 5.879 1.00 51.94 83 VAL A O 1
ATOM 663 N N . ALA A 1 84 ? -19.609 -3.908 4.247 1.00 51.03 84 ALA A N 1
ATOM 664 C CA . ALA A 1 84 ? -18.863 -3.196 3.229 1.00 51.03 84 ALA A CA 1
ATOM 665 C C . ALA A 1 84 ? -18.703 -1.724 3.623 1.00 51.03 84 ALA A C 1
ATOM 667 O O . ALA A 1 84 ? -19.519 -0.874 3.281 1.00 51.03 84 ALA A O 1
ATOM 668 N N . MET A 1 85 ? -17.610 -1.396 4.307 1.00 57.06 85 MET A N 1
ATOM 669 C CA . MET A 1 85 ? -17.072 -0.049 4.215 1.00 57.06 85 MET A CA 1
ATOM 670 C C . MET A 1 85 ? -16.360 0.038 2.866 1.00 57.06 85 MET A C 1
ATOM 672 O O . MET A 1 85 ? -15.268 -0.505 2.697 1.00 57.06 85 MET A O 1
ATOM 676 N N . ILE A 1 86 ? -17.001 0.674 1.883 1.00 58.88 86 ILE A N 1
ATOM 677 C CA . ILE A 1 86 ? -16.390 0.928 0.576 1.00 58.88 86 ILE A CA 1
ATOM 678 C C . ILE A 1 86 ? -15.284 1.968 0.781 1.00 58.88 86 ILE A C 1
ATOM 680 O O . ILE A 1 86 ? -15.504 3.176 0.729 1.00 58.88 86 ILE A O 1
ATOM 684 N N . VAL A 1 87 ? -14.071 1.486 1.044 1.00 56.19 87 VAL A N 1
ATOM 685 C CA . VAL A 1 87 ? -12.855 2.301 1.040 1.00 56.19 87 VAL A CA 1
ATOM 686 C C . VAL A 1 87 ? -12.350 2.372 -0.395 1.00 56.19 87 VAL A C 1
ATOM 688 O O . VAL A 1 87 ? -11.363 1.751 -0.769 1.00 56.19 87 VAL A O 1
ATOM 691 N N . ASN A 1 88 ? -13.082 3.103 -1.227 1.00 60.97 88 ASN A N 1
ATOM 692 C CA . ASN A 1 88 ? -12.719 3.340 -2.625 1.00 60.97 88 ASN A CA 1
ATOM 693 C C . ASN A 1 88 ? -11.588 4.366 -2.789 1.00 60.97 88 ASN A C 1
ATOM 695 O O . ASN A 1 88 ? -11.054 4.516 -3.883 1.00 60.97 88 ASN A O 1
ATOM 699 N N . SER A 1 89 ? -11.219 5.085 -1.725 1.00 61.34 89 SER A N 1
ATOM 700 C CA . SER A 1 89 ? -10.095 6.014 -1.749 1.00 61.34 89 SER A CA 1
ATOM 701 C C . SER A 1 89 ? -9.435 6.152 -0.381 1.00 61.34 89 SER A C 1
ATOM 703 O O . SER A 1 89 ? -10.077 6.030 0.669 1.00 61.34 89 SER A O 1
ATOM 705 N N . LEU A 1 90 ? -8.145 6.494 -0.400 1.00 63.91 90 LEU A N 1
ATOM 706 C CA . LEU A 1 90 ? -7.403 6.884 0.797 1.00 63.91 90 LEU A CA 1
ATOM 707 C C . LEU A 1 90 ? -8.051 8.105 1.476 1.00 63.91 90 LEU A C 1
ATOM 709 O O . LEU A 1 90 ? -8.007 8.239 2.693 1.00 63.91 90 LEU A O 1
ATOM 713 N N . THR A 1 91 ? -8.713 8.970 0.705 1.00 67.19 91 THR A N 1
ATOM 714 C CA . THR A 1 91 ? -9.461 10.132 1.201 1.00 67.19 91 THR A CA 1
ATOM 715 C C . THR A 1 91 ? -10.641 9.717 2.077 1.00 67.19 91 THR A C 1
ATOM 717 O O . THR A 1 91 ? -10.813 10.272 3.161 1.00 67.19 91 THR A O 1
ATOM 720 N N . THR A 1 92 ? -11.413 8.708 1.660 1.00 67.56 92 THR A N 1
ATOM 721 C CA . THR A 1 92 ? -12.537 8.154 2.432 1.00 67.56 92 THR A CA 1
ATOM 722 C C . THR A 1 92 ? -12.049 7.602 3.775 1.00 67.56 92 THR A C 1
ATOM 724 O O . THR A 1 92 ? -12.605 7.927 4.825 1.00 67.56 92 THR A O 1
ATOM 727 N N . LEU A 1 93 ? -10.947 6.842 3.758 1.00 67.19 93 LEU A N 1
ATOM 728 C CA . LEU A 1 93 ? -10.306 6.317 4.967 1.00 67.19 93 LEU A CA 1
ATOM 729 C C . LEU A 1 93 ? -9.774 7.442 5.871 1.00 67.19 93 LEU A C 1
ATOM 731 O O . LEU A 1 93 ? -9.982 7.430 7.083 1.00 67.19 93 LEU A O 1
ATOM 735 N N . ASN A 1 94 ? -9.106 8.438 5.292 1.00 69.69 94 ASN A N 1
ATOM 736 C CA . ASN A 1 94 ? -8.492 9.528 6.043 1.00 69.69 94 ASN A CA 1
ATOM 737 C C . ASN A 1 94 ? -9.532 10.452 6.686 1.00 69.69 94 ASN A C 1
ATOM 739 O O . ASN A 1 94 ? -9.325 10.919 7.805 1.00 69.69 94 ASN A O 1
ATOM 743 N N . ASN A 1 95 ? -10.652 10.711 6.005 1.00 73.81 95 ASN A N 1
ATOM 744 C CA . ASN A 1 95 ? -11.769 11.474 6.563 1.00 73.81 95 ASN A CA 1
ATOM 745 C C . ASN A 1 95 ? -12.402 10.719 7.735 1.00 73.81 95 ASN A C 1
ATOM 747 O O . ASN A 1 95 ? -12.663 11.303 8.784 1.00 73.81 95 ASN A O 1
ATOM 751 N N . PHE A 1 96 ? -12.562 9.403 7.593 1.00 67.88 96 PHE A N 1
ATOM 752 C CA . PHE A 1 96 ? -13.059 8.544 8.660 1.00 67.88 96 PHE A CA 1
ATOM 753 C C . PHE A 1 96 ? -12.148 8.557 9.899 1.00 67.88 96 PHE A C 1
ATOM 755 O O . PHE A 1 96 ? -12.616 8.710 11.032 1.00 67.88 96 PHE A O 1
ATOM 762 N N . LEU A 1 97 ? -10.836 8.450 9.683 1.00 72.69 97 LEU A N 1
ATOM 763 C CA . LEU A 1 97 ? -9.823 8.468 10.737 1.00 72.69 97 LEU A CA 1
ATOM 764 C C . LEU A 1 97 ? -9.542 9.877 11.298 1.00 72.69 97 LEU A C 1
ATOM 766 O O . LEU A 1 97 ? -8.786 9.981 12.260 1.00 72.69 97 LEU A O 1
ATOM 770 N N . GLU A 1 98 ? -10.167 10.935 10.755 1.00 75.69 98 GLU A N 1
ATOM 771 C CA . GLU A 1 98 ? -9.860 12.349 11.057 1.00 75.69 98 GLU A CA 1
ATOM 772 C C . GLU A 1 98 ? -8.361 12.676 10.919 1.00 75.69 98 GLU A C 1
ATOM 774 O O . GLU A 1 98 ? -7.809 13.482 11.665 1.00 75.69 98 GLU A O 1
ATOM 779 N N . VAL A 1 99 ? -7.682 12.065 9.944 1.00 75.56 99 VAL A N 1
ATOM 780 C CA . VAL A 1 99 ? -6.301 12.442 9.619 1.00 75.56 99 VAL A CA 1
ATOM 781 C C . VAL A 1 99 ? -6.335 13.850 9.039 1.00 75.56 99 VAL A C 1
ATOM 783 O O . VAL A 1 99 ? -6.962 14.068 7.992 1.00 75.56 99 VAL A O 1
ATOM 786 N N . SER A 1 100 ? -5.680 14.797 9.712 1.00 78.25 100 SER A N 1
ATOM 787 C CA . SER A 1 100 ? -5.684 16.204 9.308 1.00 78.25 100 SER A CA 1
ATOM 788 C C . SER A 1 100 ? -4.961 16.400 7.973 1.00 78.25 100 SER A C 1
ATOM 790 O O . SER A 1 100 ? -4.101 15.603 7.593 1.00 78.25 100 SER A O 1
ATOM 792 N N . ALA A 1 101 ? -5.276 17.483 7.258 1.00 77.06 101 ALA A N 1
ATOM 793 C CA . ALA A 1 101 ? -4.562 17.840 6.030 1.00 77.06 101 ALA A CA 1
ATOM 794 C C . ALA A 1 101 ? -3.045 17.956 6.268 1.00 77.06 101 ALA A C 1
ATOM 796 O O . ALA A 1 101 ? -2.254 17.493 5.456 1.00 77.06 101 ALA A O 1
ATOM 797 N N . GLN A 1 102 ? -2.650 18.469 7.434 1.00 76.38 102 GLN A N 1
ATOM 798 C CA . GLN A 1 102 ? -1.255 18.635 7.832 1.00 76.38 102 GLN A CA 1
ATOM 799 C C . GLN A 1 102 ? -0.541 17.291 8.063 1.00 76.38 102 GLN A C 1
ATOM 801 O O . GLN A 1 102 ? 0.613 17.130 7.679 1.00 76.38 102 GLN A O 1
ATOM 806 N N . GLN A 1 103 ? -1.232 16.294 8.626 1.00 75.12 103 GLN A N 1
ATOM 807 C CA . GLN A 1 103 ? -0.701 14.934 8.772 1.00 75.12 103 GLN A CA 1
ATOM 808 C C . GLN A 1 103 ? -0.584 14.215 7.424 1.00 75.12 103 GLN A C 1
ATOM 810 O O . GLN A 1 103 ? 0.400 13.519 7.188 1.00 75.12 103 GLN A O 1
ATOM 815 N N . ARG A 1 104 ? -1.557 14.403 6.521 1.00 74.38 104 ARG A N 1
ATOM 816 C CA . ARG A 1 104 ? -1.492 13.861 5.152 1.00 74.38 104 ARG A CA 1
ATOM 817 C C . ARG A 1 104 ? -0.322 14.462 4.383 1.00 74.38 104 ARG A C 1
ATOM 819 O O . ARG A 1 104 ? 0.416 13.723 3.743 1.00 74.38 104 ARG A O 1
ATOM 826 N N . GLU A 1 105 ? -0.139 15.774 4.490 1.0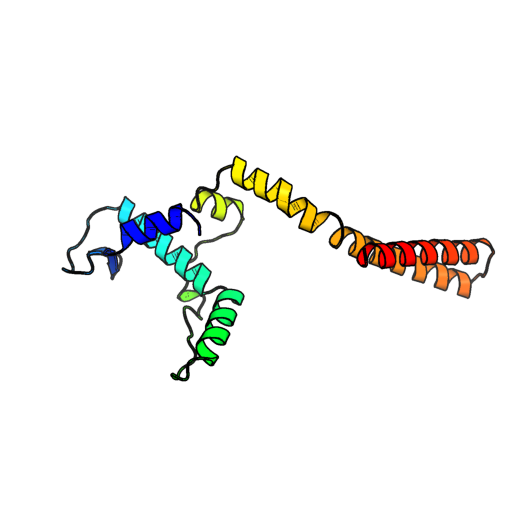0 78.19 105 GLU A N 1
ATOM 827 C CA . GLU A 1 105 ? 0.965 16.477 3.843 1.00 78.19 105 GLU A CA 1
ATOM 828 C C . GLU A 1 105 ? 2.313 16.063 4.441 1.00 78.19 105 GLU A C 1
ATOM 830 O O . GLU A 1 105 ? 3.249 15.804 3.699 1.00 78.19 105 GLU A O 1
ATOM 835 N N . SER A 1 106 ? 2.402 15.864 5.759 1.00 77.31 106 SER A N 1
ATOM 836 C CA . SER A 1 106 ? 3.609 15.327 6.399 1.00 77.31 106 SER A CA 1
ATOM 837 C C . SER A 1 106 ? 3.951 13.911 5.919 1.00 77.31 106 SER A C 1
ATOM 839 O O . SER A 1 106 ? 5.110 13.645 5.614 1.00 77.31 106 SER A O 1
ATOM 841 N N . VAL A 1 107 ? 2.968 13.012 5.773 1.00 70.44 107 VAL A N 1
ATOM 842 C CA . VAL A 1 107 ? 3.205 11.668 5.209 1.00 70.44 107 VAL A CA 1
ATOM 843 C C . VAL A 1 107 ? 3.606 11.760 3.743 1.00 70.44 107 VAL A C 1
ATOM 845 O O . VAL A 1 107 ? 4.534 11.079 3.330 1.00 70.44 107 VAL A O 1
ATOM 848 N N . ARG A 1 108 ? 2.955 12.614 2.953 1.00 70.50 108 ARG A N 1
ATOM 849 C CA . ARG A 1 108 ? 3.295 12.821 1.544 1.00 70.50 108 ARG A CA 1
ATOM 850 C C . ARG A 1 108 ? 4.718 13.359 1.394 1.00 70.50 108 ARG A C 1
ATOM 852 O O . ARG A 1 108 ? 5.490 12.779 0.650 1.00 70.50 108 ARG A O 1
ATOM 859 N N . LEU A 1 109 ? 5.097 14.385 2.147 1.00 70.62 109 LEU A N 1
ATOM 860 C CA . LEU A 1 109 ? 6.441 14.966 2.107 1.00 70.62 109 LEU A CA 1
ATOM 861 C C . LEU A 1 109 ? 7.519 14.032 2.666 1.00 70.62 109 LEU A C 1
ATOM 863 O O . LEU A 1 109 ? 8.658 14.112 2.236 1.00 70.62 109 LEU A O 1
ATOM 867 N N . THR A 1 110 ? 7.184 13.140 3.600 1.00 66.88 110 THR A N 1
ATOM 868 C CA . THR A 1 110 ? 8.169 12.212 4.184 1.00 66.88 110 THR A CA 1
ATOM 869 C C . THR A 1 110 ? 8.282 10.907 3.391 1.00 66.88 110 THR A C 1
ATOM 871 O O . THR A 1 110 ? 9.373 10.374 3.230 1.00 66.88 110 THR A O 1
ATOM 874 N N . PHE A 1 111 ? 7.159 10.373 2.904 1.00 61.38 111 PHE A N 1
ATOM 875 C CA . PHE A 1 111 ? 7.054 9.019 2.355 1.00 61.38 111 PHE A CA 1
ATOM 876 C C . PHE A 1 111 ? 6.954 8.994 0.830 1.00 61.38 111 PHE A C 1
ATOM 878 O O . PHE A 1 111 ? 7.480 8.070 0.222 1.00 61.38 111 PHE A O 1
ATOM 885 N N . CYS A 1 112 ? 6.321 9.984 0.180 1.00 62.59 112 CYS A N 1
ATOM 886 C CA . CYS A 1 112 ? 6.313 10.010 -1.286 1.00 62.59 112 CYS A CA 1
ATOM 887 C C . CYS A 1 112 ? 7.722 10.154 -1.862 1.00 62.59 112 CYS A C 1
ATOM 889 O O . CYS A 1 112 ? 7.985 9.425 -2.804 1.00 62.59 112 CYS A O 1
ATOM 891 N N . PRO A 1 113 ? 8.650 10.954 -1.306 1.00 61.34 113 PRO A N 1
ATOM 892 C CA . PRO A 1 113 ? 10.041 10.908 -1.743 1.00 61.34 113 PRO A CA 1
ATOM 893 C C . PRO A 1 113 ? 10.643 9.512 -1.566 1.00 61.34 113 PRO A C 1
ATOM 895 O O . PRO A 1 113 ? 11.158 8.948 -2.511 1.00 61.34 113 PRO A O 1
ATOM 898 N N . GLN A 1 114 ? 10.441 8.845 -0.428 1.00 60.88 114 GLN A N 1
ATOM 899 C CA . GLN A 1 114 ? 10.973 7.487 -0.217 1.00 60.88 114 GLN A CA 1
ATOM 900 C C . GLN A 1 114 ? 10.381 6.423 -1.163 1.00 60.88 114 GLN A C 1
ATOM 902 O O . GLN A 1 114 ? 11.049 5.448 -1.496 1.00 60.88 114 GLN A O 1
ATOM 907 N N . VAL A 1 115 ? 9.127 6.590 -1.593 1.00 55.59 115 VAL A N 1
ATOM 908 C CA . VAL A 1 115 ? 8.441 5.679 -2.527 1.00 55.59 115 VAL A CA 1
ATOM 909 C C . VAL A 1 115 ? 8.729 6.028 -3.989 1.00 55.59 115 VAL A C 1
ATOM 911 O O . VAL A 1 115 ? 8.732 5.136 -4.833 1.00 55.59 115 VAL A O 1
ATOM 914 N N . ILE A 1 116 ? 8.961 7.305 -4.297 1.00 57.06 116 ILE A N 1
ATOM 915 C CA . ILE A 1 116 ? 9.090 7.823 -5.663 1.00 57.06 116 ILE A CA 1
ATOM 916 C C . ILE A 1 116 ? 10.561 8.032 -6.055 1.00 57.06 116 ILE A C 1
ATOM 918 O O . ILE A 1 116 ? 10.899 7.738 -7.191 1.00 57.06 116 ILE A O 1
ATOM 922 N N . GLU A 1 117 ? 11.452 8.486 -5.173 1.00 61.66 117 GLU A N 1
ATOM 923 C CA . GLU A 1 117 ? 12.745 9.098 -5.553 1.00 61.66 117 GLU A CA 1
ATOM 924 C C . GLU A 1 117 ? 13.888 8.160 -5.943 1.00 61.66 117 GLU A C 1
ATOM 926 O O . GLU A 1 117 ? 14.961 8.647 -6.275 1.00 61.66 117 GLU A O 1
ATOM 931 N N . HIS A 1 118 ? 13.705 6.847 -6.022 1.00 61.06 118 HIS A N 1
ATOM 932 C CA . HIS A 1 118 ? 14.740 6.046 -6.686 1.00 61.06 118 HIS A CA 1
ATOM 933 C C . HIS A 1 118 ? 14.140 4.842 -7.376 1.00 61.06 118 HIS A C 1
ATOM 935 O O . HIS A 1 118 ? 14.081 4.779 -8.593 1.00 61.06 118 HIS A O 1
ATOM 941 N N . ARG A 1 119 ? 13.551 3.930 -6.606 1.00 63.03 119 ARG A N 1
ATOM 942 C CA . ARG A 1 119 ? 13.242 2.581 -7.094 1.00 63.03 119 ARG A CA 1
ATOM 943 C C . ARG A 1 119 ? 12.269 2.505 -8.269 1.00 63.03 119 ARG A C 1
ATOM 945 O O . ARG A 1 119 ? 12.448 1.657 -9.133 1.00 63.03 119 ARG A O 1
ATOM 952 N N . ILE A 1 120 ? 11.242 3.356 -8.311 1.00 69.12 120 ILE A N 1
ATOM 953 C CA . ILE A 1 120 ? 10.279 3.342 -9.424 1.00 69.12 120 ILE A CA 1
ATOM 954 C C . ILE A 1 120 ? 10.909 3.957 -10.678 1.00 69.12 120 ILE A C 1
ATOM 956 O O . ILE A 1 120 ? 10.785 3.390 -11.759 1.00 69.12 120 ILE A O 1
ATOM 960 N N . TRP A 1 121 ? 11.617 5.081 -10.535 1.00 72.75 121 TRP A N 1
ATOM 961 C CA . TRP A 1 121 ? 12.308 5.721 -11.655 1.00 72.75 121 TRP A CA 1
ATOM 962 C C . TRP A 1 121 ? 13.451 4.863 -12.192 1.00 72.75 121 TRP A C 1
ATOM 964 O O . TRP A 1 121 ? 13.560 4.728 -13.404 1.00 72.75 121 TRP A O 1
ATOM 974 N N . THR A 1 122 ? 14.234 4.236 -11.314 1.00 80.38 122 THR A N 1
ATOM 975 C CA . THR A 1 122 ? 15.276 3.268 -11.667 1.00 80.38 122 THR A CA 1
ATOM 976 C C . THR A 1 122 ? 14.686 2.111 -12.464 1.00 80.38 122 THR A C 1
ATOM 978 O O . THR A 1 122 ? 15.159 1.848 -13.564 1.00 80.38 122 THR A O 1
ATOM 981 N N . GLY A 1 123 ? 13.612 1.476 -11.978 1.00 82.38 123 GLY A N 1
ATOM 982 C CA . GLY A 1 123 ? 12.993 0.349 -12.681 1.00 82.38 123 GLY A CA 1
ATOM 983 C C . GLY A 1 123 ? 12.434 0.725 -14.059 1.00 82.38 123 GLY A C 1
ATOM 984 O O . GLY A 1 123 ? 12.664 0.016 -15.033 1.00 82.38 123 GLY A O 1
ATOM 985 N N . VAL A 1 124 ? 11.751 1.871 -14.172 1.00 87.25 124 VAL A N 1
ATOM 986 C CA . VAL A 1 124 ? 11.230 2.363 -15.463 1.00 87.25 124 VAL A CA 1
ATOM 987 C C . VAL A 1 124 ? 12.368 2.732 -16.420 1.00 87.25 124 VAL A C 1
ATOM 989 O O . VAL A 1 124 ? 12.301 2.434 -17.612 1.00 87.25 124 VAL A O 1
ATOM 992 N N . LEU A 1 125 ? 13.425 3.372 -15.918 1.00 89.00 125 LEU A N 1
ATOM 993 C CA . LEU A 1 125 ? 14.586 3.751 -16.720 1.00 89.00 125 LEU A CA 1
ATOM 994 C C . LEU A 1 125 ? 15.362 2.519 -17.205 1.00 89.00 125 LEU A C 1
ATOM 996 O O . LEU A 1 125 ? 15.771 2.480 -18.364 1.00 89.00 125 LEU A O 1
ATOM 1000 N N . GLU A 1 126 ? 15.527 1.508 -16.353 1.00 91.69 126 GLU A N 1
ATOM 1001 C CA . GLU A 1 126 ? 16.139 0.228 -16.707 1.00 91.69 126 GLU A CA 1
ATOM 1002 C C . GLU A 1 126 ? 15.349 -0.486 -17.813 1.00 91.69 126 GLU A C 1
ATOM 1004 O O . GLU A 1 126 ? 15.945 -0.973 -18.775 1.00 91.69 126 GLU A O 1
ATOM 1009 N N . GLU A 1 127 ? 14.016 -0.508 -17.735 1.00 93.00 127 GLU A N 1
ATOM 1010 C CA . GLU A 1 127 ? 13.161 -1.115 -18.763 1.00 93.00 127 GLU A CA 1
ATOM 1011 C C . GLU A 1 127 ? 13.307 -0.407 -20.121 1.00 93.00 127 GLU A C 1
ATOM 1013 O O . GLU A 1 127 ? 13.522 -1.061 -21.144 1.00 93.00 127 GLU A O 1
ATOM 1018 N N . ILE A 1 128 ? 13.287 0.932 -20.133 1.00 93.56 128 ILE A N 1
ATOM 1019 C CA . ILE A 1 128 ? 13.479 1.734 -21.354 1.00 93.56 128 ILE A CA 1
ATOM 1020 C C . ILE A 1 128 ? 14.871 1.501 -21.953 1.00 93.56 128 ILE A C 1
ATOM 1022 O O . ILE A 1 128 ? 15.002 1.313 -23.164 1.00 93.56 128 ILE A O 1
ATOM 1026 N N . LEU A 1 129 ? 15.918 1.498 -21.123 1.00 94.94 129 LEU A N 1
ATOM 1027 C CA . LEU A 1 129 ? 17.293 1.281 -21.577 1.00 94.94 129 LEU A CA 1
ATOM 1028 C C . LEU A 1 129 ? 17.499 -0.135 -22.124 1.00 94.94 129 LEU A C 1
ATOM 1030 O O . LEU A 1 129 ? 18.192 -0.296 -23.126 1.00 94.94 129 LEU A O 1
ATOM 1034 N N . ASN A 1 130 ? 16.885 -1.151 -21.515 1.00 94.56 130 ASN A N 1
ATOM 1035 C CA . ASN A 1 130 ? 16.920 -2.518 -22.034 1.00 94.56 130 ASN A CA 1
ATOM 1036 C C . ASN A 1 130 ? 16.166 -2.648 -23.365 1.00 94.56 130 ASN A C 1
ATOM 1038 O O . ASN A 1 130 ? 16.667 -3.306 -24.275 1.00 94.56 130 ASN A O 1
ATOM 1042 N N . GLY A 1 131 ? 15.017 -1.982 -23.520 1.00 94.75 131 GLY A N 1
ATOM 1043 C CA . GLY A 1 131 ? 14.308 -1.909 -24.801 1.00 94.75 131 GLY A CA 1
ATOM 1044 C C . GLY A 1 131 ? 15.161 -1.265 -25.897 1.00 94.75 131 GLY A C 1
ATOM 1045 O O . GLY A 1 131 ? 15.359 -1.852 -26.959 1.00 94.75 131 GLY A O 1
ATOM 1046 N N . LEU A 1 132 ? 15.763 -0.109 -25.603 1.00 94.31 132 LEU A N 1
ATOM 1047 C CA . LEU A 1 132 ? 16.660 0.582 -26.531 1.00 94.31 132 LEU A CA 1
ATOM 1048 C C . LEU A 1 132 ? 17.900 -0.257 -26.875 1.00 94.31 132 LEU A C 1
ATOM 1050 O O . LEU A 1 132 ? 18.348 -0.258 -28.020 1.00 94.31 132 LEU A O 1
ATOM 1054 N N . LYS A 1 133 ? 18.454 -0.990 -25.902 1.00 95.50 133 LYS A N 1
ATOM 1055 C CA . LYS A 1 133 ? 19.570 -1.912 -26.132 1.00 95.50 133 LYS A CA 1
ATOM 1056 C C . LYS A 1 133 ? 19.199 -2.980 -27.159 1.00 95.50 133 LYS A C 1
ATOM 1058 O O . LYS A 1 133 ? 19.951 -3.173 -28.106 1.00 95.50 133 LYS A O 1
ATOM 1063 N N . LEU A 1 134 ? 18.037 -3.618 -27.001 1.00 94.69 134 LEU A N 1
ATOM 1064 C CA . LEU A 1 134 ? 17.549 -4.632 -27.938 1.00 94.69 134 LEU A CA 1
ATOM 1065 C C . LEU A 1 134 ? 17.374 -4.069 -29.354 1.00 94.69 134 LEU A C 1
ATOM 1067 O O . LEU A 1 134 ? 17.753 -4.727 -30.319 1.00 94.69 134 LEU A O 1
ATOM 1071 N N . GLU A 1 135 ? 16.836 -2.855 -29.488 1.00 94.44 135 GLU A N 1
ATOM 1072 C CA . GLU A 1 135 ? 16.675 -2.199 -30.792 1.00 94.44 135 GLU A CA 1
ATOM 1073 C C . GLU A 1 135 ? 18.022 -1.891 -31.462 1.00 94.44 135 GLU A C 1
ATOM 1075 O O . GLU A 1 135 ? 18.179 -2.111 -32.664 1.00 94.44 135 GLU A O 1
ATOM 1080 N N . ILE A 1 136 ? 19.008 -1.412 -30.695 1.00 92.75 136 ILE A N 1
ATOM 1081 C CA . ILE A 1 136 ? 20.352 -1.122 -31.211 1.00 92.75 136 ILE A CA 1
ATOM 1082 C C . ILE A 1 136 ? 21.102 -2.412 -31.555 1.00 92.75 136 ILE A C 1
ATOM 1084 O O . ILE A 1 136 ? 21.766 -2.445 -32.587 1.00 92.75 136 ILE A O 1
ATOM 1088 N N . ASP A 1 137 ? 20.994 -3.456 -30.733 1.00 91.44 137 ASP A N 1
ATOM 1089 C CA . ASP A 1 137 ? 21.622 -4.758 -30.987 1.00 91.44 137 ASP A CA 1
ATOM 1090 C C . ASP A 1 137 ? 21.049 -5.387 -32.265 1.00 91.44 137 ASP A C 1
ATOM 1092 O O . ASP A 1 137 ? 21.799 -5.802 -33.145 1.00 91.44 137 ASP A O 1
ATOM 1096 N N . LEU A 1 138 ? 19.724 -5.334 -32.438 1.00 92.06 138 LEU A N 1
ATOM 1097 C CA . LEU A 1 138 ? 19.064 -5.775 -33.666 1.00 92.06 138 LEU A CA 1
ATOM 1098 C C . LEU A 1 138 ? 19.527 -4.974 -34.895 1.00 92.06 138 LEU A C 1
ATOM 1100 O O . LEU A 1 138 ? 19.660 -5.530 -35.989 1.00 92.06 138 LEU A O 1
ATOM 1104 N N . LEU A 1 139 ? 19.750 -3.668 -34.735 1.00 90.88 139 LEU A N 1
ATOM 1105 C CA . LEU A 1 139 ? 20.246 -2.806 -35.805 1.00 90.88 139 LEU A CA 1
ATOM 1106 C C . LEU A 1 139 ? 21.724 -3.079 -36.129 1.00 90.88 139 LEU A C 1
ATOM 1108 O O . LEU A 1 139 ? 22.094 -3.036 -37.301 1.00 90.88 139 LEU A O 1
ATOM 1112 N N . ASP A 1 140 ? 22.556 -3.374 -35.126 1.00 90.75 140 ASP A N 1
ATOM 1113 C CA . ASP A 1 140 ? 23.970 -3.727 -35.303 1.00 90.75 140 ASP A CA 1
ATOM 1114 C C . ASP A 1 140 ? 24.130 -5.077 -36.015 1.00 90.75 140 ASP A C 1
ATOM 1116 O O . ASP A 1 140 ? 24.967 -5.192 -36.909 1.00 90.75 140 ASP A O 1
ATOM 1120 N N . ASP A 1 141 ? 23.274 -6.057 -35.703 1.00 89.56 141 ASP A N 1
ATOM 1121 C CA . ASP A 1 141 ? 23.240 -7.359 -36.381 1.00 89.56 141 ASP A CA 1
ATOM 1122 C C . ASP A 1 141 ? 22.877 -7.231 -37.871 1.00 89.56 141 ASP A C 1
ATOM 1124 O O . ASP A 1 141 ? 23.407 -7.953 -38.719 1.00 89.56 141 ASP A O 1
ATOM 1128 N N . GLN A 1 142 ? 21.972 -6.304 -38.211 1.00 89.88 142 GLN A N 1
ATOM 1129 C CA . GLN A 1 142 ? 21.523 -6.079 -39.591 1.00 89.88 142 GLN A CA 1
ATOM 1130 C C . GLN A 1 142 ? 22.468 -5.180 -40.396 1.00 89.88 142 GLN A C 1
ATOM 1132 O O . GLN A 1 142 ? 22.711 -5.432 -41.577 1.00 89.88 142 GLN A O 1
ATOM 1137 N N . CYS A 1 143 ? 22.961 -4.098 -39.790 1.00 89.19 143 CYS A N 1
ATOM 1138 C CA . CYS A 1 143 ? 23.785 -3.090 -40.450 1.00 89.19 143 CYS A CA 1
ATOM 1139 C C . CYS A 1 143 ? 24.805 -2.502 -39.459 1.00 89.19 143 CYS A C 1
ATOM 1141 O O . CYS A 1 143 ? 24.616 -1.396 -38.933 1.00 89.19 143 CYS A O 1
ATOM 1143 N N . PRO A 1 144 ? 25.910 -3.223 -39.207 1.00 89.62 144 PRO A N 1
ATOM 1144 C CA . PRO A 1 144 ? 26.897 -2.795 -38.235 1.00 89.62 144 PRO A CA 1
ATOM 1145 C C . PRO A 1 144 ? 27.559 -1.500 -38.698 1.00 89.62 144 PRO A C 1
ATOM 1147 O O . PRO A 1 144 ? 28.123 -1.399 -39.791 1.00 89.62 144 PRO A O 1
ATOM 1150 N N . SER A 1 145 ? 27.523 -0.490 -37.837 1.00 93.81 145 SER A N 1
ATOM 1151 C CA . SER A 1 145 ? 28.056 0.835 -38.117 1.00 93.81 145 SER A CA 1
ATOM 1152 C C . SER A 1 145 ? 28.829 1.382 -36.921 1.00 93.81 145 SER A C 1
ATOM 1154 O O . SER A 1 145 ? 28.770 0.887 -35.797 1.00 93.81 145 SER A O 1
ATOM 1156 N N . LYS A 1 146 ? 29.577 2.465 -37.140 1.00 94.00 146 LYS A N 1
ATOM 1157 C CA . LYS A 1 146 ? 30.193 3.190 -36.022 1.00 94.00 146 LYS A CA 1
ATOM 1158 C C . LYS A 1 146 ? 29.128 3.750 -35.066 1.00 94.00 146 LYS A C 1
ATOM 1160 O O . LYS A 1 146 ? 29.368 3.813 -33.865 1.00 94.00 146 LYS A O 1
ATOM 1165 N N . GLY A 1 147 ? 27.965 4.134 -35.600 1.00 90.50 147 GLY A N 1
ATOM 1166 C CA . GLY A 1 147 ? 26.852 4.679 -34.825 1.00 90.50 147 GLY A CA 1
ATOM 1167 C C . GLY A 1 147 ? 26.210 3.643 -33.905 1.00 90.50 147 GLY A C 1
ATOM 1168 O O . GLY A 1 147 ? 26.011 3.934 -32.730 1.00 90.50 147 GLY A O 1
ATOM 1169 N N . THR A 1 148 ? 25.965 2.425 -34.396 1.00 90.75 148 THR A N 1
ATOM 1170 C CA . THR A 1 148 ? 25.376 1.328 -33.605 1.00 90.75 148 THR A CA 1
ATOM 1171 C C . THR A 1 148 ? 26.297 0.911 -32.461 1.00 90.75 148 THR A C 1
ATOM 1173 O O . THR A 1 148 ? 25.863 0.865 -31.313 1.00 90.75 148 THR A O 1
ATOM 1176 N N . LYS A 1 149 ? 27.603 0.774 -32.722 1.00 91.94 149 LYS A N 1
ATOM 1177 C CA . LYS A 1 149 ? 28.608 0.480 -31.682 1.00 91.94 149 LYS A CA 1
ATOM 1178 C C . LYS A 1 149 ? 28.721 1.574 -30.618 1.00 91.94 149 LYS A C 1
ATOM 1180 O O . LYS A 1 149 ? 28.856 1.274 -29.434 1.00 91.94 149 LYS A O 1
ATOM 1185 N N . MET A 1 150 ? 28.660 2.848 -31.017 1.00 94.88 150 MET A N 1
ATOM 1186 C CA . MET A 1 150 ? 28.616 3.961 -30.058 1.00 94.88 150 MET A CA 1
ATOM 1187 C C . MET A 1 150 ? 27.322 3.936 -29.236 1.00 94.88 150 MET A C 1
ATOM 1189 O O . MET A 1 150 ? 27.371 4.129 -28.024 1.00 94.88 150 MET A O 1
ATOM 1193 N N . GLY A 1 151 ? 26.185 3.642 -29.871 1.00 92.06 151 GLY A N 1
ATOM 1194 C CA . GLY A 1 151 ? 24.899 3.466 -29.199 1.00 92.06 151 GLY A CA 1
ATOM 1195 C C . GLY A 1 151 ? 24.943 2.375 -28.126 1.00 92.06 151 GLY A C 1
ATOM 1196 O O . GLY A 1 151 ? 24.569 2.635 -26.984 1.00 92.06 151 GLY A O 1
ATOM 1197 N N . GLN A 1 152 ? 25.496 1.200 -28.442 1.00 93.62 152 GLN A N 1
ATOM 1198 C CA . GLN A 1 152 ? 25.674 0.101 -27.481 1.00 93.62 152 GLN A CA 1
ATOM 1199 C C . GLN A 1 152 ? 26.514 0.514 -26.270 1.00 93.62 152 GLN A C 1
ATOM 1201 O O . GLN A 1 152 ? 26.170 0.184 -25.133 1.00 93.62 152 GLN A O 1
ATOM 1206 N N . GLN A 1 153 ? 27.608 1.251 -26.493 1.00 95.31 153 GLN A N 1
ATOM 1207 C CA . GLN A 1 153 ? 28.473 1.739 -25.415 1.00 95.31 153 GLN A CA 1
ATOM 1208 C C . GLN A 1 153 ? 27.751 2.735 -24.505 1.00 95.31 153 GLN A C 1
ATOM 1210 O O . GLN A 1 153 ? 27.871 2.640 -23.284 1.00 95.31 153 GLN A O 1
ATOM 1215 N N . ILE A 1 154 ? 26.978 3.655 -25.089 1.00 94.81 154 ILE A N 1
ATOM 1216 C CA . ILE A 1 154 ? 26.189 4.637 -24.338 1.00 94.81 154 ILE A CA 1
ATOM 1217 C C . ILE A 1 154 ? 25.136 3.924 -23.487 1.00 94.81 154 ILE A C 1
ATOM 1219 O O . ILE A 1 154 ? 25.105 4.119 -22.274 1.00 94.81 154 ILE A O 1
ATOM 1223 N N . VAL A 1 155 ? 24.327 3.046 -24.089 1.00 96.06 155 VAL A N 1
ATOM 1224 C CA . VAL A 1 155 ? 23.255 2.336 -23.373 1.00 96.06 155 VAL A CA 1
ATOM 1225 C C . VAL A 1 155 ? 23.818 1.427 -22.280 1.00 96.06 155 VAL A C 1
ATOM 1227 O O . VAL A 1 155 ? 23.302 1.413 -21.165 1.00 96.06 155 VAL A O 1
ATOM 1230 N N . SER A 1 156 ? 24.928 0.735 -22.548 1.00 93.81 156 SER A N 1
ATOM 1231 C CA . SER A 1 156 ? 25.609 -0.090 -21.541 1.00 93.81 156 SER A CA 1
ATOM 1232 C C . SER A 1 156 ? 26.165 0.745 -20.383 1.00 93.81 156 SER A C 1
ATOM 1234 O O . SER A 1 156 ? 26.09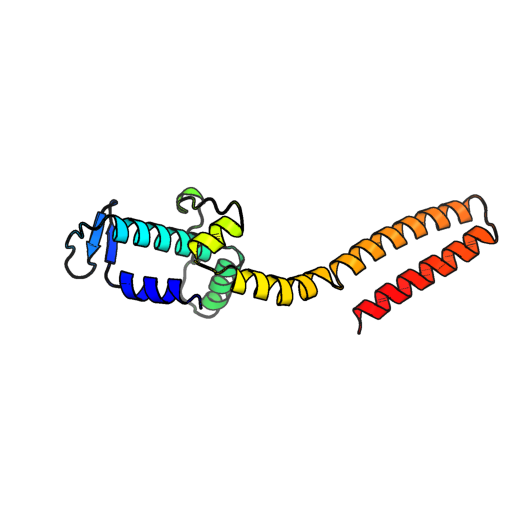4 0.320 -19.231 1.00 93.81 156 SER A O 1
ATOM 1236 N N . GLY A 1 157 ? 26.688 1.942 -20.665 1.00 95.12 157 GLY A N 1
ATOM 1237 C CA . GLY A 1 157 ? 27.134 2.887 -19.641 1.00 95.12 157 GLY A CA 1
ATOM 1238 C C . GLY A 1 157 ? 25.984 3.390 -18.767 1.00 95.12 157 GLY A C 1
ATOM 1239 O O . GLY A 1 157 ? 26.114 3.418 -17.545 1.00 95.12 157 GLY A O 1
ATOM 1240 N N . CYS A 1 158 ? 24.841 3.718 -19.375 1.00 93.38 158 CYS A N 1
ATOM 1241 C CA . CYS A 1 158 ? 23.634 4.116 -18.652 1.00 93.38 158 CYS A CA 1
ATOM 1242 C C . CYS A 1 158 ? 23.092 2.986 -17.766 1.00 93.38 158 CYS A C 1
ATOM 1244 O O . CYS A 1 158 ? 22.815 3.227 -16.597 1.00 93.38 158 CYS A O 1
ATOM 1246 N N . LEU A 1 159 ? 23.000 1.753 -18.276 1.00 92.62 159 LEU A N 1
ATOM 1247 C CA . LEU A 1 159 ? 22.561 0.593 -17.485 1.00 92.62 159 LEU A CA 1
ATOM 1248 C C . LEU A 1 159 ? 23.476 0.339 -16.283 1.00 92.62 159 LEU A C 1
ATOM 1250 O O . LEU A 1 159 ? 22.999 0.067 -15.185 1.00 92.62 159 LEU A O 1
ATOM 1254 N N . LYS A 1 160 ? 24.793 0.482 -16.470 1.00 92.69 160 LYS A N 1
ATOM 1255 C CA . LYS A 1 160 ? 25.756 0.363 -15.374 1.00 92.69 160 LYS A CA 1
ATOM 1256 C C . LYS A 1 160 ? 25.551 1.449 -14.315 1.00 92.69 160 LYS A C 1
ATOM 1258 O O . LYS A 1 160 ? 25.542 1.139 -13.133 1.00 92.69 160 LYS A O 1
ATOM 1263 N N . PHE A 1 161 ? 25.347 2.697 -14.733 1.00 89.25 161 PHE A N 1
ATOM 1264 C CA . PHE A 1 161 ? 25.066 3.801 -13.814 1.00 89.25 161 PHE A CA 1
ATOM 1265 C C . PHE A 1 161 ? 23.797 3.553 -12.984 1.00 89.25 161 PHE A C 1
ATOM 1267 O O . PHE A 1 161 ? 23.800 3.792 -11.781 1.00 89.25 161 PHE A O 1
ATOM 1274 N N . VAL A 1 162 ? 22.737 3.039 -13.614 1.00 87.31 162 VAL A N 1
ATOM 1275 C CA . VAL A 1 162 ? 21.478 2.692 -12.937 1.00 87.31 162 VAL A CA 1
ATOM 1276 C C . VAL A 1 162 ? 21.691 1.573 -11.907 1.00 87.31 162 VAL A C 1
ATOM 1278 O O . VAL A 1 162 ? 21.230 1.698 -10.776 1.00 87.31 162 VAL A O 1
ATOM 1281 N N . ALA A 1 163 ? 22.452 0.530 -12.254 1.00 85.50 163 ALA A N 1
ATOM 1282 C CA . ALA A 1 163 ? 22.780 -0.562 -11.336 1.00 85.50 163 ALA A CA 1
ATOM 1283 C C . ALA A 1 163 ? 23.659 -0.112 -10.152 1.00 85.50 163 ALA A C 1
ATOM 1285 O O . ALA A 1 163 ? 23.435 -0.533 -9.018 1.00 85.50 163 ALA A O 1
ATOM 1286 N N . ASP A 1 164 ? 24.637 0.763 -10.400 1.00 82.75 164 ASP A N 1
ATOM 1287 C CA . ASP A 1 164 ? 25.520 1.301 -9.359 1.00 82.75 164 ASP A CA 1
ATOM 1288 C C . ASP A 1 164 ? 24.736 2.209 -8.386 1.00 82.75 164 ASP A C 1
ATOM 1290 O O . ASP A 1 164 ? 24.954 2.157 -7.172 1.00 82.75 164 ASP A O 1
ATOM 1294 N N . ALA A 1 165 ? 23.769 2.982 -8.895 1.00 72.69 165 ALA A N 1
ATOM 1295 C CA . ALA A 1 165 ? 22.913 3.859 -8.095 1.00 72.69 165 ALA A CA 1
ATOM 1296 C C . ALA A 1 165 ? 21.993 3.095 -7.123 1.00 72.69 165 ALA A C 1
ATOM 1298 O O . ALA A 1 165 ? 21.661 3.614 -6.064 1.00 72.69 165 ALA A O 1
ATOM 1299 N N . ASP A 1 166 ? 21.611 1.854 -7.437 1.00 65.19 166 ASP A N 1
ATOM 1300 C CA . ASP A 1 166 ? 20.792 1.006 -6.557 1.00 65.19 166 ASP A CA 1
ATOM 1301 C C . ASP A 1 166 ? 21.567 0.385 -5.379 1.00 65.19 166 ASP A C 1
ATOM 1303 O O . ASP A 1 166 ? 20.959 -0.171 -4.458 1.00 65.19 166 ASP A O 1
ATOM 1307 N N . THR A 1 167 ? 22.902 0.458 -5.404 1.00 60.03 167 THR A N 1
ATOM 1308 C CA . THR A 1 167 ? 23.790 -0.138 -4.386 1.00 60.03 167 THR A CA 1
ATOM 1309 C C . THR A 1 167 ? 24.395 0.865 -3.399 1.00 60.03 167 THR A C 1
ATOM 1311 O O . THR A 1 167 ? 25.092 0.442 -2.474 1.00 60.03 167 THR A O 1
ATOM 1314 N N . SER A 1 168 ? 24.128 2.166 -3.573 1.00 48.03 168 SER A N 1
ATOM 1315 C CA . SER A 1 168 ? 24.566 3.261 -2.684 1.00 48.03 168 SER A CA 1
ATOM 1316 C C . SER A 1 168 ? 23.448 3.737 -1.760 1.00 48.03 168 SER A C 1
ATOM 1318 O O . SER A 1 168 ? 23.778 4.142 -0.623 1.00 48.03 168 SER A O 1
#

Secondary structure (DSSP, 8-state):
--HHHHHHHHHTTTEEEETTEEEETTT-PBP--HHHHHHHHHHHHHHHHHHTSHHHHHHHHHHHHTS---S---SS-STTTS------SHHHHHHHTT--HHHHHHHHHHHHHHHHTTHHHHHHHHHHHHHHHHHHHHHHHHS--HHHHHHHHHHHHHHHHHHHHTT-

Organism: NCBI:txid168575

pLDDT: mean 76.71, std 13.3, range [46.84, 96.06]

Radius of gyration: 27.16 Å; chains: 1; bounding box: 61×45×73 Å

Sequence (168 aa):
MFPKIARWSQLLKNVDLVDGRLVHVKDDSVIVDERLGQRMHNFKSLVRAFLGCPSVQQTMRKNMAASSVGDPFVCFSERSERVAMIVNSLTTLNNFLEVSAQQRESVRLTFCPQVIEHRIWTGVLEEILNGLKLEIDLLDDQCPSKGTKMGQQIVSGCLKFVADADTS